Protein AF-A0A327PJD0-F1 (afdb_monomer)

Solvent-accessible surface area (backbone atoms only — not comparable to full-atom values): 5463 Å² total; per-residue (Å²): 134,87,84,86,83,76,86,74,88,72,76,72,76,80,73,74,70,74,78,79,83,46,73,66,53,52,54,52,53,51,51,56,52,48,52,54,50,46,57,48,35,29,73,72,72,41,34,44,78,48,81,53,97,60,23,36,29,38,39,35,71,89,68,52,74,44,84,75,43,74,56,72,78,79,87,68,84,72,83,82,81,80,133

Nearest PDB structures (foldseek):
  6h3n-assembly1_B  TM=3.383E-01  e=1.536E+00  Pseudomonas aeruginosa PAO1
  9jb5-assembly1_A  TM=4.131E-01  e=3.123E+00  Arabidopsis thaliana
  9cz2-assembly1_I  TM=3.937E-01  e=6.771E+00  Escherichia coli BL21
  2ga5-assembly1_A  TM=3.140E-01  e=6.348E+00  Saccharomyces cerevisiae

Secondary structure (DSSP, 8-state):
----------------------HHHHHHHHHHHHHHHHHHHHHHHSEEEEEETTEEEEEETTS-EEEEEE-------------

pLDDT: mean 79.87, std 20.51, range [40.69, 97.81]

Organism: NCBI:txid291403

Radius of gyration: 25.21 Å; Cα contacts (8 Å, |Δi|>4): 56; chains: 1; bounding box: 46×64×53 Å

Structure (mmCIF, N/CA/C/O backbone):
data_AF-A0A327PJD0-F1
#
_entry.id   AF-A0A327PJD0-F1
#
loop_
_atom_site.group_PDB
_atom_site.id
_atom_site.type_symbol
_atom_site.label_atom_id
_atom_site.label_alt_id
_atom_site.label_comp_id
_atom_site.label_asym_id
_atom_site.label_entity_id
_atom_site.label_seq_id
_atom_site.pdbx_PDB_ins_code
_atom_site.Cartn_x
_atom_site.Cartn_y
_atom_site.Cartn_z
_atom_site.occupancy
_atom_site.B_iso_or_equiv
_atom_site.auth_seq_id
_atom_site.auth_comp_id
_atom_site.auth_asym_id
_atom_site.auth_atom_id
_atom_site.pdbx_PDB_model_num
ATOM 1 N N . MET A 1 1 ? -23.460 -51.875 -41.274 1.00 41.06 1 MET A N 1
ATOM 2 C CA . MET A 1 1 ? -22.239 -51.631 -42.076 1.00 41.06 1 MET A CA 1
ATOM 3 C C . MET A 1 1 ? -21.590 -50.347 -41.587 1.00 41.06 1 MET A C 1
ATOM 5 O O . MET A 1 1 ? -22.294 -49.413 -41.232 1.00 41.06 1 MET A O 1
ATOM 9 N N . LYS A 1 2 ? -20.264 -50.391 -41.441 1.00 48.38 2 LYS A N 1
ATOM 10 C CA . LYS A 1 2 ? -19.384 -49.388 -40.824 1.00 48.38 2 LYS A CA 1
ATOM 11 C C . LYS A 1 2 ? -19.482 -48.044 -41.549 1.00 48.38 2 LYS A C 1
ATOM 13 O O . LYS A 1 2 ? -19.657 -48.070 -42.755 1.00 48.38 2 LYS A O 1
ATOM 18 N N . ASN A 1 3 ? -19.250 -46.932 -40.849 1.00 42.31 3 ASN A N 1
ATOM 19 C CA . ASN A 1 3 ? -18.568 -45.767 -41.424 1.00 42.31 3 ASN A CA 1
ATOM 20 C C . ASN A 1 3 ? -17.783 -45.017 -40.340 1.00 42.31 3 ASN A C 1
ATOM 22 O O . ASN A 1 3 ? -18.223 -44.041 -39.740 1.00 42.31 3 ASN A O 1
ATOM 26 N N . ASN A 1 4 ? -16.587 -45.557 -40.112 1.00 49.66 4 ASN A N 1
ATOM 27 C CA . ASN A 1 4 ? -15.444 -44.928 -39.472 1.00 49.66 4 ASN A CA 1
ATOM 28 C C . ASN A 1 4 ? -14.998 -43.715 -40.309 1.00 49.66 4 ASN A C 1
ATOM 30 O O . ASN A 1 4 ? -14.576 -43.895 -41.450 1.00 49.66 4 ASN A O 1
ATOM 34 N N . LYS A 1 5 ? -15.054 -42.505 -39.746 1.00 52.88 5 LYS A N 1
ATOM 35 C CA . LYS A 1 5 ? -14.308 -41.348 -40.261 1.00 52.88 5 LYS A CA 1
ATOM 36 C C . LYS A 1 5 ? -13.208 -40.983 -39.268 1.00 52.88 5 LYS A C 1
ATOM 38 O O . LYS A 1 5 ? -13.352 -40.082 -38.448 1.00 52.88 5 LYS A O 1
ATOM 43 N N . ASN A 1 6 ? -12.114 -41.729 -39.352 1.00 50.62 6 ASN A N 1
ATOM 44 C CA . ASN A 1 6 ? -10.809 -41.306 -38.869 1.00 50.62 6 ASN A CA 1
ATOM 45 C C . ASN A 1 6 ? -10.326 -40.074 -39.644 1.00 50.62 6 ASN A C 1
ATOM 47 O O . ASN A 1 6 ? -10.643 -39.920 -40.821 1.00 50.62 6 ASN A O 1
ATOM 51 N N . SER A 1 7 ? -9.412 -39.339 -39.000 1.00 49.94 7 SER A N 1
ATOM 52 C CA . SER A 1 7 ? -8.428 -38.435 -39.617 1.00 49.94 7 SER A CA 1
ATOM 53 C C . SER A 1 7 ? -8.974 -37.040 -39.954 1.00 49.94 7 SER A C 1
ATOM 55 O O . SER A 1 7 ? -9.773 -36.882 -40.859 1.00 49.94 7 SER A O 1
ATOM 57 N N . HIS A 1 8 ? -8.612 -35.951 -39.277 1.00 40.69 8 HIS A N 1
ATOM 58 C CA . HIS A 1 8 ? -7.297 -35.580 -38.773 1.00 40.69 8 HIS A CA 1
ATOM 59 C C . HIS A 1 8 ? -7.444 -34.819 -37.449 1.00 40.69 8 HIS A C 1
ATOM 61 O O . HIS A 1 8 ? -8.021 -33.734 -37.418 1.00 40.69 8 HIS A O 1
ATOM 67 N N . LYS A 1 9 ? -6.846 -35.324 -36.361 1.00 51.50 9 LYS A N 1
ATOM 68 C CA . LYS A 1 9 ? -6.382 -34.428 -35.296 1.00 51.50 9 LYS A CA 1
ATOM 69 C C . LYS A 1 9 ? -5.224 -33.646 -35.902 1.00 51.50 9 LYS A C 1
ATOM 71 O O . LYS A 1 9 ? -4.081 -34.093 -35.851 1.00 51.50 9 LYS A O 1
ATOM 76 N N . THR A 1 10 ? -5.518 -32.531 -36.560 1.00 52.53 10 THR A N 1
ATOM 77 C CA . THR A 1 10 ? -4.503 -31.536 -36.878 1.00 52.53 10 THR A CA 1
ATOM 78 C C . THR A 1 10 ? -3.936 -31.099 -35.540 1.00 52.53 10 THR A C 1
ATOM 80 O O . THR A 1 10 ? -4.562 -30.352 -34.793 1.00 52.53 10 THR A O 1
ATOM 83 N N . ALA A 1 11 ? -2.766 -31.640 -35.199 1.00 55.75 11 ALA A N 1
ATOM 84 C CA . ALA A 1 11 ? -1.898 -31.073 -34.192 1.00 55.75 11 ALA A CA 1
ATOM 85 C C . ALA A 1 11 ? -1.608 -29.652 -34.671 1.00 55.75 11 ALA A C 1
ATOM 87 O O . ALA A 1 11 ? -0.702 -29.423 -35.474 1.00 55.75 11 ALA A O 1
ATOM 88 N N . SER A 1 12 ? -2.469 -28.711 -34.276 1.00 57.47 12 SER A N 1
ATOM 89 C CA . SER A 1 12 ? -2.270 -27.294 -34.495 1.00 57.47 12 SER A CA 1
ATOM 90 C C . SER A 1 12 ? -0.951 -27.001 -33.818 1.00 57.47 12 SER A C 1
ATOM 92 O O . SER A 1 12 ? -0.870 -26.990 -32.591 1.00 57.47 12 SER A O 1
ATOM 94 N N . LYS A 1 13 ? 0.097 -26.904 -34.635 1.00 53.03 13 LYS A N 1
ATOM 95 C CA . LYS A 1 13 ? 1.451 -26.543 -34.254 1.00 53.03 13 LYS A CA 1
ATOM 96 C C . LYS A 1 13 ? 1.314 -25.396 -33.263 1.00 53.03 13 LYS A C 1
ATOM 98 O O . LYS A 1 13 ? 0.977 -24.288 -33.680 1.00 53.03 13 LYS A O 1
ATOM 103 N N . LEU A 1 14 ? 1.484 -25.692 -31.970 1.00 59.53 14 LEU A N 1
ATOM 104 C CA . LEU A 1 14 ? 1.519 -24.719 -30.888 1.00 59.53 14 LEU A CA 1
ATOM 105 C C . LEU A 1 14 ? 2.752 -23.873 -31.174 1.00 59.53 14 LEU A C 1
ATOM 107 O O . LEU A 1 14 ? 3.848 -24.123 -30.684 1.00 59.53 14 LEU A O 1
ATOM 111 N N . ARG A 1 15 ? 2.595 -22.904 -32.077 1.00 56.66 15 ARG A N 1
ATOM 112 C CA . ARG A 1 15 ? 3.481 -21.765 -32.167 1.00 56.66 15 ARG A CA 1
ATOM 113 C C . ARG A 1 15 ? 3.213 -21.028 -30.872 1.00 56.66 15 ARG A C 1
ATOM 115 O O . ARG A 1 15 ? 2.347 -20.162 -30.821 1.00 56.66 15 ARG A O 1
ATOM 122 N N . THR A 1 16 ? 3.911 -21.438 -29.819 1.00 60.53 16 THR A N 1
ATOM 123 C CA . THR A 1 16 ? 4.068 -20.662 -28.601 1.00 60.53 16 THR A CA 1
ATOM 124 C C . THR A 1 16 ? 4.804 -19.400 -29.025 1.00 60.53 16 THR A C 1
ATOM 126 O O . THR A 1 16 ? 6.021 -19.297 -28.917 1.00 60.53 16 THR A O 1
ATOM 129 N N . GLN A 1 17 ? 4.066 -18.465 -29.625 1.00 62.84 17 GLN A N 1
ATOM 130 C CA . GLN A 1 17 ? 4.431 -17.066 -29.690 1.00 62.84 17 GLN A CA 1
ATOM 131 C C . GLN A 1 17 ? 4.646 -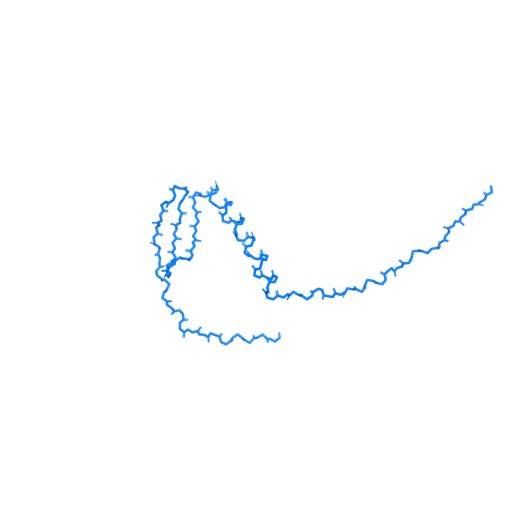16.705 -28.225 1.00 62.84 17 GLN A C 1
ATOM 133 O O . GLN A 1 17 ? 3.675 -16.586 -27.479 1.00 62.84 17 GLN A O 1
ATOM 138 N N . LYS A 1 18 ? 5.903 -16.691 -27.765 1.00 64.62 18 LYS A N 1
ATOM 139 C CA . LYS A 1 18 ? 6.232 -16.234 -26.416 1.00 64.62 18 LYS A CA 1
ATOM 140 C C . LYS A 1 18 ? 5.689 -14.813 -26.340 1.00 64.62 18 LYS A C 1
ATOM 142 O O . LYS A 1 18 ? 6.260 -13.912 -26.948 1.00 64.62 18 LYS A O 1
ATOM 147 N N . ALA A 1 19 ? 4.544 -14.643 -25.682 1.00 70.38 19 ALA A N 1
ATOM 148 C CA . ALA A 1 19 ? 3.945 -13.338 -25.490 1.00 70.38 19 ALA A CA 1
ATOM 149 C C . ALA A 1 19 ? 4.991 -12.479 -24.778 1.00 70.38 19 ALA A C 1
ATOM 151 O O . ALA A 1 19 ? 5.445 -12.820 -23.684 1.00 70.38 19 ALA A O 1
ATOM 152 N N . TYR A 1 20 ? 5.451 -11.429 -25.451 1.00 81.69 20 TYR A N 1
ATOM 153 C CA . TYR A 1 20 ? 6.497 -10.576 -24.919 1.00 81.69 20 TYR A CA 1
ATOM 154 C C . TYR A 1 20 ? 5.892 -9.691 -23.834 1.00 81.69 20 TYR A C 1
ATOM 156 O O . TYR A 1 20 ? 5.049 -8.838 -24.113 1.00 81.69 20 TYR A O 1
ATOM 164 N N . LEU A 1 21 ? 6.298 -9.919 -22.588 1.00 86.00 21 LEU A N 1
ATOM 165 C CA . LEU A 1 21 ? 5.827 -9.138 -21.457 1.00 86.00 21 LEU A CA 1
ATOM 166 C C . LEU A 1 21 ? 6.510 -7.770 -21.481 1.00 86.00 21 LEU A C 1
ATOM 168 O O . LEU A 1 21 ? 7.715 -7.657 -21.254 1.00 86.00 21 LEU A O 1
ATOM 172 N N . THR A 1 22 ? 5.748 -6.714 -21.760 1.00 93.25 22 THR A N 1
ATOM 173 C CA . THR A 1 22 ? 6.310 -5.363 -21.756 1.00 93.25 22 THR A CA 1
ATOM 174 C C . THR A 1 22 ? 6.378 -4.806 -20.335 1.00 93.25 22 THR A C 1
ATOM 176 O O . THR A 1 22 ? 5.595 -5.169 -19.456 1.00 93.25 22 THR A O 1
ATOM 179 N N . LYS A 1 23 ? 7.260 -3.824 -20.107 1.00 94.12 23 LYS A N 1
ATOM 180 C CA . LYS A 1 23 ? 7.292 -3.060 -18.844 1.00 94.12 23 LYS A CA 1
ATOM 181 C C . LYS A 1 23 ? 5.920 -2.463 -18.501 1.00 94.12 23 LYS A C 1
ATOM 183 O O . LYS A 1 23 ? 5.540 -2.423 -17.335 1.00 94.12 23 LYS A O 1
ATOM 188 N N . ARG A 1 24 ? 5.164 -2.026 -19.517 1.00 92.88 24 ARG A N 1
ATOM 189 C CA . ARG A 1 24 ? 3.810 -1.478 -19.346 1.00 92.88 24 ARG A CA 1
ATOM 190 C C . ARG A 1 24 ? 2.833 -2.536 -18.845 1.00 92.88 24 ARG A C 1
ATOM 192 O O . ARG A 1 24 ? 2.018 -2.228 -17.981 1.00 92.88 24 ARG A O 1
ATOM 199 N N . ASP A 1 25 ? 2.940 -3.767 -19.339 1.00 93.69 25 ASP A N 1
ATOM 200 C CA . ASP A 1 25 ? 2.110 -4.878 -18.872 1.00 93.69 25 ASP A CA 1
ATOM 201 C C . ASP A 1 25 ? 2.387 -5.207 -17.410 1.00 93.69 25 ASP A C 1
ATOM 203 O O . ASP A 1 25 ? 1.441 -5.322 -16.634 1.00 93.69 25 ASP A O 1
ATOM 207 N N . ILE A 1 26 ? 3.664 -5.256 -17.016 1.00 94.44 26 ILE A N 1
ATOM 208 C CA . ILE A 1 26 ? 4.062 -5.481 -15.619 1.00 94.44 26 ILE A CA 1
ATOM 209 C C . ILE A 1 26 ? 3.476 -4.391 -14.724 1.00 94.44 26 ILE A C 1
ATOM 211 O O . ILE A 1 26 ? 2.783 -4.695 -13.760 1.00 94.44 26 ILE A O 1
ATOM 215 N N . VAL A 1 27 ? 3.692 -3.116 -15.061 1.00 95.31 27 VAL A N 1
ATOM 216 C CA . VAL A 1 27 ? 3.172 -1.993 -14.265 1.00 95.31 27 VAL A CA 1
ATOM 217 C C . VAL A 1 27 ? 1.648 -2.054 -14.157 1.00 95.31 27 VAL A C 1
ATOM 219 O O . VAL A 1 27 ? 1.103 -1.887 -13.067 1.00 95.31 27 VAL A O 1
ATOM 222 N N . ARG A 1 28 ? 0.952 -2.326 -15.266 1.00 95.88 28 ARG A N 1
ATOM 223 C CA . ARG A 1 28 ? -0.513 -2.409 -15.305 1.00 95.88 28 ARG A CA 1
ATOM 224 C C . ARG A 1 28 ? -1.042 -3.528 -14.410 1.00 95.88 28 ARG A C 1
ATOM 226 O O . ARG A 1 28 ? -1.928 -3.280 -13.594 1.00 95.88 28 ARG A O 1
ATOM 233 N N . VAL A 1 29 ? -0.512 -4.741 -14.562 1.00 96.19 29 VAL A N 1
ATOM 234 C CA . VAL A 1 29 ? -0.971 -5.914 -13.805 1.00 96.19 29 VAL A CA 1
ATOM 235 C C . VAL A 1 29 ? -0.616 -5.773 -12.326 1.00 96.19 29 VAL A C 1
ATOM 237 O O . VAL A 1 29 ? -1.484 -5.968 -11.477 1.00 96.19 29 VAL A O 1
ATOM 240 N N . SER A 1 30 ? 0.608 -5.346 -12.006 1.00 95.50 30 SER A N 1
ATOM 241 C CA . SER A 1 30 ? 1.044 -5.136 -10.623 1.00 95.50 30 SER A CA 1
ATOM 242 C C . SER A 1 30 ? 0.224 -4.060 -9.921 1.00 95.50 30 SER A C 1
ATOM 244 O O . SER A 1 30 ? -0.200 -4.273 -8.790 1.00 95.50 30 SER A O 1
ATOM 246 N N . LYS A 1 31 ? -0.070 -2.932 -10.584 1.00 96.25 31 LYS A N 1
ATOM 247 C CA . LYS A 1 31 ? -0.910 -1.876 -10.001 1.00 96.25 31 LYS A CA 1
ATOM 248 C C . LYS A 1 31 ? -2.296 -2.410 -9.643 1.00 96.25 31 LYS A C 1
ATOM 250 O O . LYS A 1 31 ? -2.754 -2.201 -8.526 1.00 96.25 31 LYS A O 1
ATOM 255 N N . ALA A 1 32 ? -2.932 -3.144 -10.557 1.00 96.69 32 ALA A N 1
ATOM 256 C CA . ALA A 1 32 ? -4.244 -3.734 -10.309 1.00 96.69 32 ALA A CA 1
ATOM 257 C C . ALA A 1 32 ? -4.222 -4.755 -9.157 1.00 96.69 32 ALA A C 1
ATOM 259 O O . ALA A 1 32 ? -5.144 -4.784 -8.343 1.00 96.69 32 ALA A O 1
ATOM 260 N N . ALA A 1 33 ? -3.176 -5.582 -9.077 1.00 97.19 33 ALA A N 1
ATOM 261 C CA . ALA A 1 33 ? -3.016 -6.558 -8.004 1.00 97.19 33 ALA A CA 1
ATOM 262 C C . ALA A 1 33 ? -2.800 -5.886 -6.640 1.00 97.19 33 ALA A C 1
ATOM 264 O O . ALA A 1 33 ? -3.464 -6.251 -5.672 1.00 97.19 33 ALA A O 1
ATOM 265 N N . ILE A 1 34 ? -1.927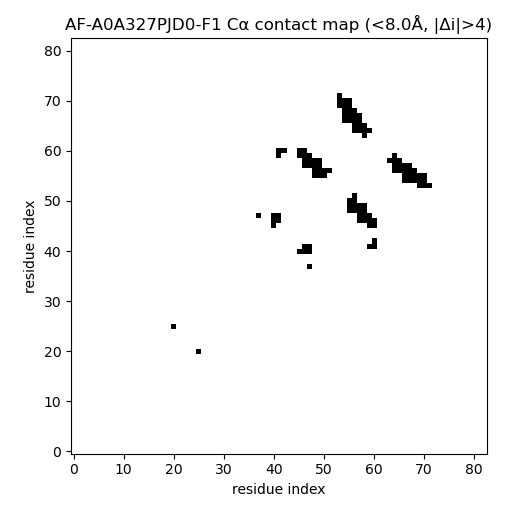 -4.875 -6.578 1.00 96.19 34 ILE A N 1
ATOM 266 C CA . ILE A 1 34 ? -1.637 -4.126 -5.351 1.00 96.19 34 ILE A CA 1
ATOM 267 C C . ILE A 1 34 ? -2.892 -3.419 -4.847 1.00 96.19 34 ILE A C 1
ATOM 269 O O . ILE A 1 34 ? -3.208 -3.556 -3.674 1.00 96.19 34 ILE A O 1
ATOM 273 N N . THR A 1 35 ? -3.653 -2.741 -5.716 1.00 95.88 35 THR A N 1
ATOM 274 C CA . THR A 1 35 ? -4.911 -2.089 -5.311 1.00 95.88 35 THR A CA 1
ATOM 275 C C . THR A 1 35 ? -5.874 -3.084 -4.666 1.00 95.88 35 THR A C 1
ATOM 277 O O . THR A 1 35 ? -6.340 -2.849 -3.557 1.00 95.88 35 THR A O 1
ATOM 280 N N . LYS A 1 36 ? -6.100 -4.245 -5.295 1.00 97.81 36 LYS A N 1
ATOM 281 C CA . LYS A 1 36 ? -6.975 -5.284 -4.728 1.00 97.81 36 LYS A CA 1
ATOM 282 C C . LYS A 1 36 ? -6.465 -5.817 -3.387 1.00 97.81 36 LYS A C 1
ATOM 284 O O . LYS A 1 36 ? -7.261 -6.064 -2.485 1.00 97.81 36 LYS A O 1
ATOM 289 N N . ALA A 1 37 ? -5.153 -6.011 -3.256 1.00 95.94 37 ALA A N 1
ATOM 290 C CA . ALA A 1 37 ? -4.542 -6.462 -2.010 1.00 95.94 37 ALA A CA 1
ATOM 291 C C . ALA A 1 37 ? -4.696 -5.416 -0.896 1.00 95.94 37 ALA A C 1
ATOM 293 O O . ALA A 1 37 ? -5.028 -5.776 0.230 1.00 95.94 37 ALA A O 1
ATOM 294 N N . SER A 1 38 ? -4.513 -4.133 -1.214 1.00 95.56 38 SER A N 1
ATOM 295 C CA . SER A 1 38 ? -4.723 -3.020 -0.287 1.00 95.56 38 SER A CA 1
ATOM 296 C C . SER A 1 38 ? -6.179 -2.921 0.164 1.00 95.56 38 SER A C 1
ATOM 298 O O . SER A 1 38 ? -6.422 -2.824 1.363 1.00 95.56 38 SER A O 1
ATOM 300 N N . ASP A 1 39 ? -7.143 -3.032 -0.754 1.00 96.38 39 ASP A N 1
ATOM 301 C CA . ASP A 1 39 ? -8.571 -3.026 -0.411 1.00 96.38 39 ASP A CA 1
ATOM 302 C C . ASP A 1 39 ? -8.915 -4.170 0.549 1.00 96.38 39 ASP A C 1
ATOM 304 O O . ASP A 1 39 ? -9.663 -3.992 1.512 1.00 96.38 39 ASP A O 1
ATOM 308 N N . GLN A 1 40 ? -8.358 -5.359 0.302 1.00 97.81 40 GLN A N 1
ATOM 309 C CA . GLN A 1 40 ? -8.581 -6.509 1.169 1.00 97.81 40 GLN A CA 1
ATOM 310 C C . GLN A 1 40 ? -7.896 -6.339 2.528 1.00 97.81 40 GLN A C 1
ATOM 312 O O . GLN A 1 40 ? -8.516 -6.636 3.544 1.00 97.81 40 GLN A O 1
ATOM 317 N N . ALA A 1 41 ? -6.663 -5.830 2.563 1.00 96.12 41 ALA A N 1
ATOM 318 C CA . ALA A 1 41 ? -5.944 -5.544 3.802 1.00 96.12 41 ALA A CA 1
ATOM 319 C C . ALA A 1 41 ? -6.676 -4.501 4.658 1.00 96.12 41 ALA A C 1
ATOM 321 O O . ALA A 1 41 ? -6.791 -4.681 5.867 1.00 96.12 41 ALA A O 1
ATOM 322 N N . MET A 1 42 ? -7.255 -3.467 4.040 1.00 96.94 42 MET A N 1
ATOM 323 C CA . MET A 1 42 ? -8.076 -2.489 4.753 1.00 96.94 42 MET A CA 1
ATOM 324 C C . MET A 1 42 ? -9.304 -3.146 5.393 1.00 96.94 42 MET A C 1
ATOM 326 O O . MET A 1 42 ? -9.625 -2.858 6.539 1.00 96.94 42 MET A O 1
ATOM 330 N N . LYS A 1 43 ? -9.962 -4.077 4.689 1.00 97.12 43 LYS A N 1
ATOM 331 C CA . LYS A 1 43 ? -11.129 -4.810 5.213 1.00 97.12 43 LYS A CA 1
ATOM 332 C C . LYS A 1 43 ? -10.784 -5.788 6.334 1.00 97.12 43 LYS A C 1
ATOM 334 O O . LYS A 1 43 ? -11.621 -6.016 7.199 1.00 97.12 43 LYS A O 1
ATOM 339 N N . THR A 1 44 ? -9.610 -6.418 6.291 1.00 97.38 44 THR A N 1
ATOM 340 C CA . THR A 1 44 ? -9.240 -7.475 7.246 1.00 97.38 44 THR A CA 1
ATOM 341 C C . THR A 1 44 ? -8.449 -6.953 8.437 1.00 97.38 44 THR A C 1
ATOM 343 O O . THR A 1 44 ? -8.731 -7.339 9.565 1.00 97.38 44 THR A O 1
ATOM 346 N N . ALA A 1 45 ? -7.460 -6.093 8.198 1.00 95.88 45 ALA A N 1
ATOM 347 C CA . ALA A 1 45 ? -6.576 -5.549 9.225 1.00 95.88 45 ALA A CA 1
ATOM 348 C C . ALA A 1 45 ? -7.014 -4.161 9.719 1.00 95.88 45 ALA A C 1
ATOM 350 O O . ALA A 1 45 ? -6.533 -3.710 10.756 1.00 95.88 45 ALA A O 1
ATOM 351 N N . GLY A 1 46 ? -7.896 -3.469 8.989 1.00 96.81 46 GLY A N 1
ATOM 352 C CA . GLY A 1 46 ? -8.346 -2.115 9.329 1.00 96.81 46 GLY A CA 1
ATOM 353 C C . GLY A 1 46 ? -7.331 -1.017 8.999 1.00 96.81 46 GLY A C 1
ATOM 354 O O . GLY A 1 46 ? -7.519 0.129 9.407 1.00 96.81 46 GLY A O 1
ATOM 355 N N . TYR A 1 47 ? -6.234 -1.348 8.309 1.00 97.00 47 TYR A N 1
ATOM 356 C CA . TYR A 1 47 ? -5.231 -0.379 7.874 1.00 97.00 47 TYR A CA 1
ATOM 357 C C . TYR A 1 47 ? -4.402 -0.882 6.688 1.00 97.00 47 TYR A C 1
ATOM 359 O O . TYR A 1 47 ? -4.296 -2.083 6.435 1.00 97.00 47 TYR A O 1
ATOM 367 N N . VAL A 1 48 ? -3.737 0.050 6.006 1.00 97.50 48 VAL A N 1
ATOM 368 C CA . VAL A 1 48 ? -2.708 -0.220 4.992 1.00 97.50 48 VAL A CA 1
ATOM 369 C C . VAL A 1 48 ? -1.470 0.637 5.243 1.00 97.50 48 VAL A C 1
ATOM 371 O O . VAL A 1 48 ? -1.563 1.744 5.769 1.00 97.50 48 VAL A O 1
ATOM 374 N N . ILE A 1 49 ? -0.295 0.132 4.863 1.00 95.94 49 ILE A N 1
ATOM 375 C CA . ILE A 1 49 ? 0.962 0.892 4.895 1.00 95.94 49 ILE A CA 1
ATOM 376 C C . ILE A 1 49 ? 1.341 1.248 3.459 1.00 95.94 49 ILE A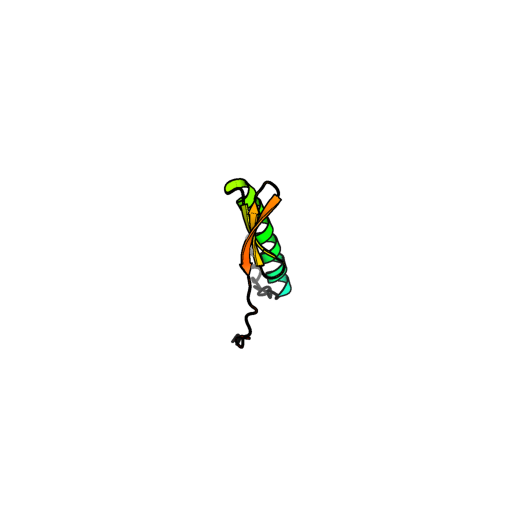 C 1
ATOM 378 O O . ILE A 1 49 ? 1.428 0.364 2.606 1.00 95.94 49 ILE A O 1
ATOM 382 N N . LYS A 1 50 ? 1.574 2.533 3.189 1.00 94.12 50 LYS A N 1
ATOM 383 C CA . LYS A 1 50 ? 1.901 3.049 1.853 1.00 94.12 50 LYS A CA 1
ATOM 384 C C . LYS A 1 50 ? 2.978 4.129 1.911 1.00 94.12 50 LYS A C 1
ATOM 386 O O . LYS A 1 50 ? 3.211 4.739 2.952 1.00 94.12 50 LYS A O 1
ATOM 391 N N . ALA A 1 51 ? 3.642 4.352 0.780 1.00 93.69 51 ALA A N 1
ATOM 392 C CA . ALA A 1 51 ? 4.527 5.494 0.592 1.00 93.69 51 ALA A CA 1
ATOM 393 C C . ALA A 1 51 ? 3.716 6.675 0.041 1.00 93.69 51 ALA A C 1
ATOM 395 O O . ALA A 1 51 ? 3.108 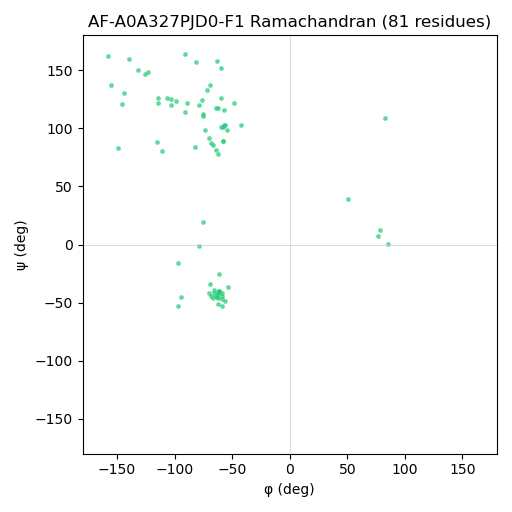6.559 -1.022 1.00 93.69 51 ALA A O 1
ATOM 396 N N . GLU A 1 52 ? 3.709 7.800 0.748 1.00 91.06 52 GLU A N 1
ATOM 397 C CA . GLU A 1 52 ? 2.976 9.008 0.374 1.00 91.06 52 GLU A CA 1
ATOM 398 C C . GLU A 1 52 ? 3.784 10.253 0.763 1.00 91.06 52 GLU A C 1
ATOM 400 O O . GLU A 1 52 ? 4.270 10.354 1.887 1.00 91.06 52 GLU A O 1
ATOM 405 N N . ASN A 1 53 ? 3.947 11.200 -0.168 1.00 90.25 53 ASN A N 1
ATOM 406 C CA . ASN A 1 53 ? 4.602 12.497 0.068 1.00 90.25 53 ASN A CA 1
ATOM 407 C C . ASN A 1 53 ? 5.983 12.406 0.751 1.00 90.25 53 ASN A C 1
ATOM 409 O O . ASN A 1 53 ? 6.304 13.206 1.625 1.00 90.25 53 ASN A O 1
ATOM 413 N N . GLY A 1 54 ? 6.798 11.415 0.376 1.00 92.19 54 GLY A N 1
ATOM 414 C CA . GLY A 1 54 ? 8.127 11.207 0.966 1.00 92.19 54 GLY A CA 1
ATOM 415 C C . GLY A 1 54 ? 8.116 10.523 2.336 1.00 92.19 54 GLY A C 1
ATOM 416 O O . GLY A 1 54 ? 9.147 10.476 2.996 1.00 92.19 54 GLY A O 1
ATOM 417 N N . TRP A 1 55 ? 6.988 9.959 2.767 1.00 94.75 55 TRP A N 1
ATOM 418 C CA . TRP A 1 55 ? 6.852 9.238 4.031 1.00 94.75 55 TRP A CA 1
ATOM 419 C C . TRP A 1 55 ? 6.283 7.841 3.822 1.00 94.75 55 TRP A C 1
ATOM 421 O O . TRP A 1 55 ? 5.433 7.615 2.968 1.00 94.75 55 TRP A O 1
ATOM 431 N N . VAL A 1 56 ? 6.715 6.900 4.654 1.00 95.06 56 VAL A N 1
ATOM 432 C CA . VAL A 1 56 ? 5.957 5.684 4.934 1.00 95.06 56 VAL A CA 1
ATOM 433 C C . VAL A 1 56 ? 4.866 6.065 5.925 1.00 95.06 56 VAL A C 1
ATOM 435 O O . VAL A 1 56 ? 5.162 6.541 7.025 1.00 95.06 56 VAL A O 1
ATOM 438 N N . VAL A 1 57 ? 3.615 5.864 5.532 1.00 96.69 57 VAL A N 1
ATOM 439 C CA . VAL A 1 57 ? 2.436 6.176 6.336 1.00 96.69 57 VAL A CA 1
ATOM 440 C C . VAL A 1 57 ? 1.575 4.935 6.521 1.00 96.69 57 VAL A C 1
ATOM 442 O O . VAL A 1 57 ? 1.512 4.074 5.643 1.00 96.69 57 VAL A O 1
ATOM 445 N N . ARG A 1 58 ? 0.900 4.856 7.663 1.00 97.38 58 ARG A N 1
ATOM 446 C CA . ARG A 1 58 ? -0.225 3.957 7.898 1.00 97.38 58 ARG A CA 1
ATOM 447 C C . ARG A 1 58 ? -1.509 4.755 7.726 1.00 97.38 58 ARG A C 1
ATOM 449 O O . ARG A 1 58 ? -1.692 5.754 8.413 1.00 97.38 58 ARG A O 1
ATOM 456 N N . GLU A 1 59 ? -2.377 4.304 6.837 1.00 97.06 59 GLU A N 1
ATOM 457 C CA . GLU A 1 59 ? -3.745 4.800 6.697 1.00 97.06 59 GLU A CA 1
ATOM 458 C C . GLU A 1 59 ? -4.685 3.777 7.327 1.00 97.06 59 GLU A C 1
ATOM 460 O O . GL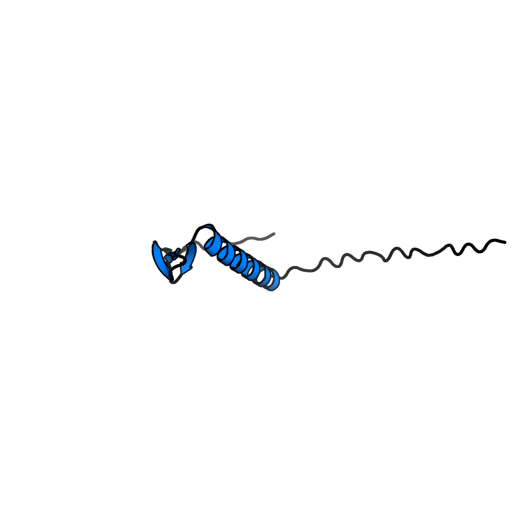U A 1 59 ? -4.627 2.594 6.986 1.00 97.06 59 GLU A O 1
ATOM 465 N N . ASN A 1 60 ? -5.507 4.218 8.270 1.00 97.62 60 ASN A N 1
ATOM 466 C CA . ASN A 1 60 ? -6.518 3.387 8.909 1.00 97.62 60 ASN A CA 1
ATOM 467 C C . ASN A 1 60 ? -7.853 3.482 8.160 1.00 97.62 60 ASN A C 1
ATOM 469 O O . ASN A 1 60 ? -8.088 4.406 7.384 1.00 97.62 60 ASN A O 1
ATOM 473 N N . GLN A 1 61 ? -8.752 2.540 8.431 1.00 96.00 61 GLN A N 1
ATOM 474 C CA . GLN A 1 61 ? -10.067 2.457 7.792 1.00 96.00 61 GLN A CA 1
ATOM 475 C C . GLN A 1 61 ? -10.961 3.685 8.045 1.00 96.00 61 GLN A C 1
ATOM 477 O O . GLN A 1 61 ? -11.830 3.984 7.231 1.00 96.00 61 GLN A O 1
ATOM 482 N N . ASP A 1 62 ? -10.743 4.405 9.146 1.00 95.88 62 ASP A N 1
ATOM 483 C CA . ASP A 1 62 ? -11.429 5.661 9.475 1.00 95.88 62 ASP A CA 1
ATOM 484 C C . ASP A 1 62 ? -10.868 6.886 8.723 1.00 95.88 62 ASP A C 1
ATOM 486 O O . ASP A 1 62 ? -11.361 7.999 8.894 1.00 95.88 62 ASP A O 1
ATOM 490 N N . GLY A 1 63 ? -9.836 6.691 7.896 1.00 94.38 63 GLY A N 1
ATOM 491 C CA . GLY A 1 63 ? -9.140 7.743 7.160 1.00 94.38 63 GLY A CA 1
ATOM 492 C C . GLY A 1 63 ? -8.025 8.434 7.948 1.00 94.38 63 GLY A C 1
ATOM 493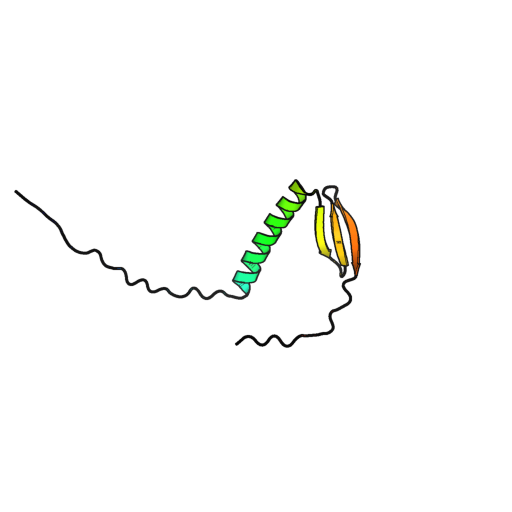 O O . GLY A 1 63 ? -7.372 9.331 7.414 1.00 94.38 63 GLY A O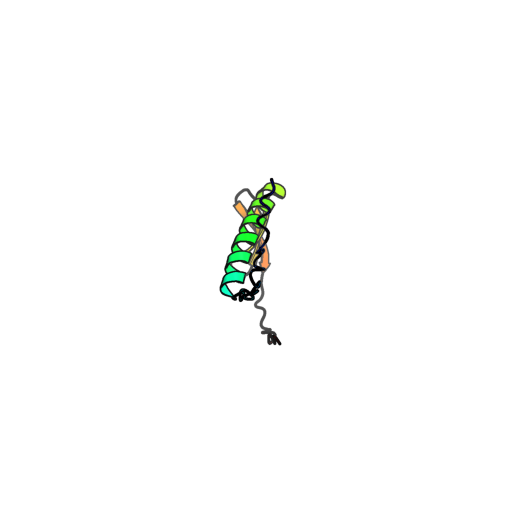 1
ATOM 494 N N . SER A 1 64 ? -7.761 8.041 9.200 1.00 96.94 64 SER A N 1
ATOM 495 C CA . SER A 1 64 ? -6.649 8.604 9.968 1.00 96.94 64 SER A CA 1
ATOM 496 C C . SER A 1 64 ? -5.298 8.157 9.400 1.00 96.94 64 SER A C 1
ATOM 498 O O . SER A 1 64 ? -5.087 6.990 9.057 1.00 96.94 64 SER A O 1
ATOM 500 N N . ILE A 1 65 ? -4.358 9.103 9.312 1.00 97.06 65 ILE A N 1
ATOM 501 C CA . ILE A 1 65 ? -3.024 8.882 8.744 1.00 97.06 65 ILE A CA 1
ATOM 502 C C . ILE A 1 65 ? -1.969 9.041 9.836 1.00 97.06 65 ILE A C 1
ATOM 504 O O . ILE A 1 65 ? -1.877 10.078 10.491 1.00 97.06 65 ILE A O 1
ATOM 508 N N . GLN A 1 66 ? -1.123 8.025 9.991 1.00 96.88 66 GLN A N 1
ATOM 509 C CA . GLN A 1 66 ? 0.009 8.019 10.915 1.00 96.88 66 GLN A CA 1
ATOM 510 C C . GLN A 1 66 ? 1.314 7.954 10.124 1.00 96.88 66 GLN A C 1
ATOM 512 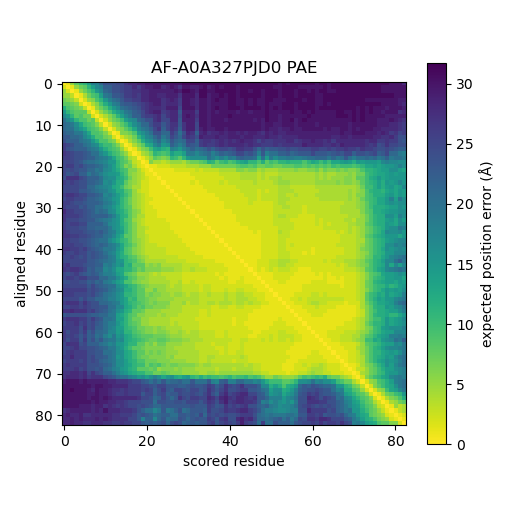O O . GLN A 1 66 ? 1.549 7.017 9.360 1.00 96.88 66 GLN A O 1
ATOM 517 N N . ARG A 1 67 ? 2.191 8.942 10.311 1.00 96.69 67 ARG A N 1
ATOM 518 C CA . ARG A 1 67 ? 3.535 8.929 9.718 1.00 96.69 67 ARG A CA 1
ATOM 519 C C . ARG A 1 67 ? 4.424 7.967 10.501 1.00 96.69 67 ARG A C 1
ATOM 521 O O . ARG A 1 67 ? 4.565 8.114 11.708 1.00 96.69 67 ARG A O 1
ATOM 528 N N . ILE A 1 68 ? 5.025 7.002 9.808 1.00 95.75 68 ILE A N 1
ATOM 529 C CA . ILE A 1 68 ? 5.902 5.989 10.411 1.00 95.75 68 ILE A CA 1
ATOM 530 C C . ILE A 1 68 ? 7.363 6.400 10.259 1.00 95.75 68 ILE A C 1
ATOM 532 O O . ILE A 1 68 ? 8.120 6.410 11.226 1.00 95.75 68 ILE A O 1
ATOM 536 N N . LYS A 1 69 ? 7.783 6.705 9.028 1.00 93.12 69 LYS A N 1
ATOM 537 C CA . LYS A 1 69 ? 9.191 6.965 8.718 1.00 93.12 69 LYS A CA 1
ATOM 538 C C . LYS A 1 69 ? 9.335 7.837 7.483 1.00 93.12 69 LYS A C 1
ATOM 540 O O . LYS A 1 69 ? 8.684 7.584 6.476 1.00 93.12 69 LYS A O 1
ATOM 545 N N . GLU A 1 70 ? 10.232 8.810 7.538 1.00 94.44 70 GLU A N 1
ATOM 546 C CA . GLU A 1 70 ? 10.599 9.603 6.370 1.00 94.44 70 GLU A CA 1
ATOM 547 C C . GLU A 1 70 ? 11.428 8.764 5.389 1.00 94.44 70 GLU A C 1
ATOM 549 O O . GLU A 1 70 ? 12.387 8.079 5.768 1.00 94.44 70 GLU A O 1
ATOM 554 N N . ILE A 1 71 ? 11.068 8.824 4.111 1.00 90.81 71 ILE A N 1
ATOM 555 C CA . ILE A 1 71 ? 11.818 8.218 3.017 1.00 90.81 71 ILE A CA 1
ATOM 556 C C . ILE A 1 71 ? 12.936 9.197 2.658 1.00 90.81 71 ILE A C 1
ATOM 558 O O . ILE A 1 71 ? 12.810 10.016 1.751 1.00 90.81 71 ILE A O 1
ATOM 562 N N . LYS A 1 72 ? 14.049 9.126 3.395 1.00 83.00 72 LYS A N 1
ATOM 563 C CA . LYS A 1 72 ? 15.276 9.836 3.013 1.00 83.00 72 LYS A CA 1
ATOM 564 C C . LYS A 1 72 ? 15.704 9.333 1.634 1.00 83.00 72 LYS A C 1
ATOM 566 O O . LYS A 1 72 ? 15.801 8.122 1.435 1.00 83.00 72 LYS A O 1
ATOM 571 N N . GLY A 1 73 ? 15.898 10.253 0.688 1.00 66.62 73 GLY A N 1
ATOM 572 C CA . GLY A 1 73 ? 16.183 9.930 -0.709 1.00 66.62 73 GLY A CA 1
ATOM 573 C C . GLY A 1 73 ? 17.296 8.890 -0.831 1.00 66.62 73 GLY A C 1
ATOM 574 O O . GLY A 1 73 ? 18.407 9.097 -0.344 1.00 66.62 73 GLY A O 1
AT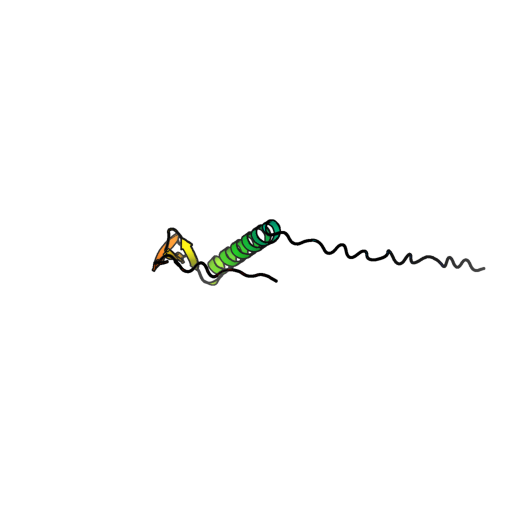OM 575 N N . ALA A 1 74 ? 16.994 7.759 -1.468 1.00 57.44 74 ALA A N 1
ATOM 576 C CA . ALA A 1 74 ? 18.000 6.769 -1.814 1.00 57.44 74 ALA A CA 1
ATOM 577 C C . ALA A 1 74 ? 18.879 7.349 -2.935 1.00 57.44 74 ALA A C 1
ATOM 579 O O . ALA A 1 74 ? 18.572 7.221 -4.115 1.00 57.44 74 ALA A O 1
ATOM 580 N N . SER A 1 75 ? 19.969 8.014 -2.551 1.00 50.97 75 SER A N 1
ATOM 581 C CA . SER A 1 75 ? 20.999 8.559 -3.450 1.00 50.97 75 SER A CA 1
ATOM 582 C C . SER A 1 75 ? 21.932 7.475 -4.026 1.00 50.97 75 SER A C 1
ATOM 584 O O . SER A 1 75 ? 23.035 7.756 -4.485 1.00 50.97 75 SER A O 1
ATOM 586 N N . THR A 1 76 ? 21.528 6.206 -4.010 1.00 56.03 76 THR A N 1
ATOM 587 C CA . THR A 1 76 ? 22.276 5.122 -4.653 1.00 56.03 76 THR A CA 1
ATOM 588 C C . THR A 1 76 ? 21.445 4.543 -5.783 1.00 56.03 76 THR A C 1
ATOM 590 O O . THR A 1 76 ? 20.692 3.584 -5.622 1.00 56.03 76 THR A O 1
ATOM 593 N N . LEU A 1 77 ? 21.604 5.142 -6.967 1.00 49.94 77 LEU A N 1
ATOM 594 C CA . LEU A 1 77 ? 21.305 4.497 -8.242 1.00 49.94 77 LEU A CA 1
ATOM 595 C C . LEU A 1 77 ? 22.165 3.229 -8.337 1.00 49.94 77 LEU A C 1
ATOM 597 O O . LEU A 1 77 ? 23.290 3.258 -8.830 1.00 49.94 77 LEU A O 1
ATOM 601 N N . HIS A 1 78 ? 21.660 2.104 -7.839 1.00 54.84 78 HIS A N 1
ATOM 602 C CA . HIS A 1 78 ? 22.256 0.817 -8.160 1.00 54.84 78 HIS A CA 1
ATOM 603 C C . HIS A 1 78 ? 22.078 0.605 -9.665 1.00 54.84 78 HIS A C 1
ATOM 605 O O . HIS A 1 78 ? 20.954 0.578 -10.170 1.00 54.84 78 HIS A O 1
ATOM 611 N N . LYS A 1 79 ? 23.199 0.514 -10.391 1.00 55.19 79 LYS A N 1
ATOM 612 C CA . LYS A 1 79 ? 23.233 0.192 -11.820 1.00 55.19 79 LYS A CA 1
ATOM 613 C C . LYS A 1 79 ? 22.512 -1.142 -12.020 1.00 55.19 79 LYS A C 1
ATOM 615 O O . LYS A 1 79 ? 23.055 -2.194 -11.699 1.00 55.19 79 LYS A O 1
ATOM 620 N N . LEU A 1 80 ? 21.279 -1.084 -12.516 1.00 52.66 80 LEU A N 1
ATOM 621 C CA . LEU A 1 80 ? 20.497 -2.268 -12.843 1.00 52.66 80 LEU A CA 1
ATOM 622 C C . LEU A 1 80 ? 21.089 -2.865 -14.126 1.00 52.66 80 LEU A C 1
ATOM 624 O O . LEU A 1 80 ? 20.842 -2.360 -15.220 1.00 52.66 80 LEU A O 1
ATOM 628 N N . VAL A 1 81 ? 21.929 -3.888 -13.987 1.00 49.38 81 VAL A N 1
ATOM 629 C CA . VAL A 1 81 ? 22.348 -4.727 -15.114 1.00 49.38 81 VAL A CA 1
ATOM 630 C C . VAL A 1 81 ? 21.350 -5.877 -15.185 1.00 49.38 81 VAL A C 1
ATOM 632 O O . VAL A 1 81 ? 21.240 -6.658 -14.245 1.00 49.38 81 VAL A O 1
ATOM 635 N N . LEU A 1 82 ? 20.578 -5.923 -16.266 1.00 42.66 82 LEU A N 1
ATOM 636 C CA . LEU A 1 82 ? 19.813 -7.099 -16.668 1.00 42.66 82 LEU A CA 1
ATOM 637 C C . LEU A 1 82 ? 20.591 -7.725 -17.828 1.00 42.66 82 LEU A C 1
ATOM 639 O O . LEU A 1 82 ? 20.832 -7.024 -18.812 1.00 42.66 82 LEU A O 1
ATOM 643 N N . ASP A 1 83 ? 21.019 -8.975 -17.652 1.00 46.94 83 ASP A N 1
ATOM 644 C CA . ASP A 1 83 ? 21.454 -9.872 -18.735 1.00 46.94 83 ASP A CA 1
ATOM 645 C C . ASP A 1 83 ? 20.211 -10.469 -19.420 1.00 46.94 83 ASP A C 1
ATOM 647 O O . ASP A 1 83 ? 19.267 -10.850 -18.681 1.00 46.94 83 ASP A O 1
#

Sequence (83 aa):
MKNNKNSHKTASKLRTQKAYLTKRDIVRVSKAAITKASDQAMKTAGYVIKAENGWVVRENQDGSIQRIKEIKGASTLHKLVLD

Foldseek 3Di:
DDDDDDDDPPPPPPPPPVPDCDPVNVCVVVVVVVVVVQVVCCVPVQWDWDDDPQFTWIQGVVRDIDTDGGNDDPPDPPPDDDD

Mean predicted aligned error: 13.34 Å